Protein AF-A0AAW5CN75-F1 (afdb_monomer)

Mean predicted aligned error: 4.76 Å

Sequence (150 aa):
MGGEMIGALKDKNITIVHEPNISANGLYNPKTNRMTIKDFKESEVTDQNLERTLFHELLHSLQTNNEDAKLNLEIEAHLAVYRYAVRKGISLAGDLYKNMSMLSDALDVKYNVTDADLYQYAYQMVIDDFKKVDFYKDFKESPSARNMNT

Structure (mmCIF, N/CA/C/O backbone):
data_AF-A0AAW5CN75-F1
#
_entry.id   AF-A0AAW5CN75-F1
#
loop_
_atom_site.group_PDB
_atom_site.id
_atom_site.type_symbol
_atom_site.label_atom_id
_atom_site.label_alt_id
_atom_site.label_comp_id
_atom_site.label_asym_id
_atom_site.label_entity_id
_atom_site.label_seq_id
_atom_site.pdbx_PDB_ins_code
_atom_site.Cartn_x
_atom_site.Cartn_y
_atom_site.Cartn_z
_atom_site.occupancy
_atom_site.B_iso_or_equiv
_atom_site.auth_seq_id
_atom_site.auth_comp_id
_atom_site.auth_asym_id
_atom_site.auth_atom_id
_atom_site.pdbx_PDB_model_num
ATOM 1 N N . MET A 1 1 ? -8.584 -8.726 -10.918 1.00 50.59 1 MET A N 1
ATOM 2 C CA . MET A 1 1 ? -8.579 -7.947 -9.659 1.00 50.59 1 MET A CA 1
ATOM 3 C C . MET A 1 1 ? -9.815 -8.158 -8.790 1.00 50.59 1 MET A C 1
ATOM 5 O O . MET A 1 1 ? -9.659 -8.800 -7.771 1.00 50.59 1 MET A O 1
ATOM 9 N N . GLY A 1 2 ? -11.026 -7.683 -9.132 1.00 46.66 2 GLY A N 1
ATOM 10 C CA . GLY A 1 2 ? -12.184 -7.775 -8.210 1.00 46.66 2 GLY A CA 1
ATOM 11 C C . GLY A 1 2 ? -12.518 -9.196 -7.720 1.00 46.66 2 GLY A C 1
ATOM 12 O O . GLY A 1 2 ? -12.635 -9.418 -6.522 1.00 46.66 2 GLY A O 1
ATOM 13 N N . GLY A 1 3 ? -12.590 -10.178 -8.628 1.00 52.72 3 GLY A N 1
ATOM 14 C CA . GLY A 1 3 ? -12.831 -11.583 -8.257 1.00 52.72 3 GLY A CA 1
ATOM 15 C C . GLY A 1 3 ? -11.645 -12.272 -7.566 1.00 52.72 3 GLY A C 1
ATOM 16 O O . GLY A 1 3 ? -11.850 -13.093 -6.679 1.00 52.72 3 GLY A O 1
ATOM 17 N N . GLU A 1 4 ? -10.412 -11.906 -7.925 1.00 61.00 4 GLU A N 1
ATOM 18 C CA . GLU A 1 4 ? -9.188 -12.454 -7.315 1.00 61.00 4 GLU A CA 1
ATOM 19 C C . GLU A 1 4 ? -9.013 -11.972 -5.871 1.00 61.00 4 GLU A C 1
ATOM 21 O O . GLU A 1 4 ? -8.705 -12.774 -4.995 1.00 61.00 4 GLU A O 1
ATOM 26 N N . MET A 1 5 ? -9.290 -10.692 -5.598 1.00 63.62 5 MET A N 1
ATOM 27 C CA . MET A 1 5 ? -9.233 -10.144 -4.239 1.00 63.62 5 MET A CA 1
ATOM 28 C C . MET A 1 5 ? -10.302 -10.765 -3.339 1.00 63.62 5 MET A C 1
ATOM 30 O O . MET A 1 5 ? -9.989 -11.175 -2.228 1.00 63.62 5 MET A O 1
ATOM 34 N N . ILE A 1 6 ? -11.544 -10.912 -3.818 1.00 59.88 6 ILE A N 1
ATOM 35 C CA . ILE A 1 6 ? -12.610 -11.569 -3.039 1.00 59.88 6 ILE A CA 1
ATOM 36 C C . ILE A 1 6 ? -12.219 -13.012 -2.683 1.00 59.88 6 ILE A C 1
ATOM 38 O O . ILE A 1 6 ? -12.422 -13.436 -1.547 1.00 59.88 6 ILE A O 1
ATOM 42 N N . GLY A 1 7 ? -11.628 -13.755 -3.625 1.00 62.94 7 GLY A N 1
ATOM 43 C CA . GLY A 1 7 ? -11.123 -15.104 -3.365 1.00 62.94 7 GLY A CA 1
ATOM 44 C C . GLY A 1 7 ? -10.022 -15.129 -2.302 1.00 62.94 7 GLY A C 1
ATOM 45 O O . GLY A 1 7 ? -10.101 -15.918 -1.365 1.00 62.94 7 GLY A O 1
ATOM 46 N N . ALA A 1 8 ? -9.040 -14.232 -2.406 1.00 69.56 8 ALA A N 1
ATOM 47 C CA . ALA A 1 8 ? -7.907 -14.168 -1.484 1.00 69.56 8 ALA A CA 1
ATOM 48 C C . ALA A 1 8 ? -8.279 -13.703 -0.059 1.00 69.56 8 ALA A C 1
ATOM 50 O O . ALA A 1 8 ? -7.564 -14.003 0.899 1.00 69.56 8 ALA A O 1
ATOM 51 N N . LEU A 1 9 ? -9.398 -12.988 0.098 1.00 75.62 9 LEU A N 1
ATOM 52 C CA . LEU A 1 9 ? -9.882 -12.481 1.388 1.00 75.62 9 LEU A CA 1
ATOM 53 C C . LEU A 1 9 ? -10.811 -13.450 2.133 1.00 75.62 9 LEU A C 1
ATOM 55 O O . LEU A 1 9 ? -10.953 -13.323 3.350 1.00 75.62 9 LEU A O 1
ATOM 59 N N . LYS A 1 10 ? -11.445 -14.399 1.431 1.00 71.81 10 LYS A N 1
ATOM 60 C CA . LYS A 1 10 ? -12.566 -15.217 1.934 1.00 71.81 10 LYS A CA 1
ATOM 61 C C . LYS A 1 10 ? -12.294 -15.919 3.272 1.00 71.81 10 LYS A C 1
ATOM 63 O O . LYS A 1 10 ? -13.209 -16.027 4.081 1.00 71.81 10 LYS A O 1
ATOM 68 N N . ASP A 1 11 ? -11.049 -16.318 3.524 1.00 79.19 11 ASP A N 1
ATOM 69 C CA . ASP A 1 11 ? -10.660 -17.071 4.723 1.00 79.19 11 ASP A CA 1
ATOM 70 C C . ASP A 1 11 ? -9.786 -16.259 5.703 1.00 79.19 11 ASP A C 1
ATOM 72 O O . ASP A 1 11 ? -9.345 -16.783 6.727 1.00 79.19 11 ASP A O 1
ATOM 76 N N . LYS A 1 12 ? -9.525 -14.968 5.431 1.00 79.56 12 LYS A N 1
ATOM 77 C CA . LYS A 1 12 ? -8.644 -14.138 6.279 1.00 79.56 12 LYS A CA 1
ATOM 78 C C . LYS A 1 12 ? -9.302 -13.640 7.571 1.00 79.56 12 LYS A C 1
ATOM 80 O O . LYS A 1 12 ? -8.578 -13.211 8.465 1.00 79.56 12 LYS A O 1
ATOM 85 N N . ASN A 1 13 ? -10.632 -13.718 7.700 1.00 87.00 13 ASN A N 1
ATOM 86 C CA . ASN A 1 13 ? -11.391 -13.278 8.885 1.00 87.00 13 ASN A CA 1
ATOM 87 C C . ASN A 1 13 ? -10.924 -11.909 9.421 1.00 87.00 13 ASN A C 1
ATOM 89 O O . ASN A 1 13 ? -10.523 -11.778 10.579 1.00 87.00 13 ASN A O 1
ATOM 93 N N . ILE A 1 14 ? -10.940 -10.888 8.559 1.00 90.62 14 ILE A N 1
ATOM 94 C CA . ILE A 1 14 ? -10.460 -9.550 8.916 1.00 90.62 14 ILE A CA 1
ATOM 95 C C . ILE A 1 14 ? -11.469 -8.866 9.839 1.00 90.62 14 ILE A C 1
ATOM 97 O O . ILE A 1 14 ? -12.633 -8.686 9.483 1.00 90.62 14 ILE A O 1
ATOM 101 N N . THR A 1 15 ? -11.011 -8.446 11.016 1.00 92.44 15 THR A N 1
ATOM 102 C CA . THR A 1 15 ? -11.819 -7.669 11.963 1.00 92.44 15 THR A CA 1
ATOM 103 C C . THR A 1 15 ? -11.579 -6.182 11.740 1.00 92.44 15 THR A C 1
ATOM 105 O O . THR A 1 15 ? -10.449 -5.722 11.895 1.00 92.44 15 THR A O 1
ATOM 108 N N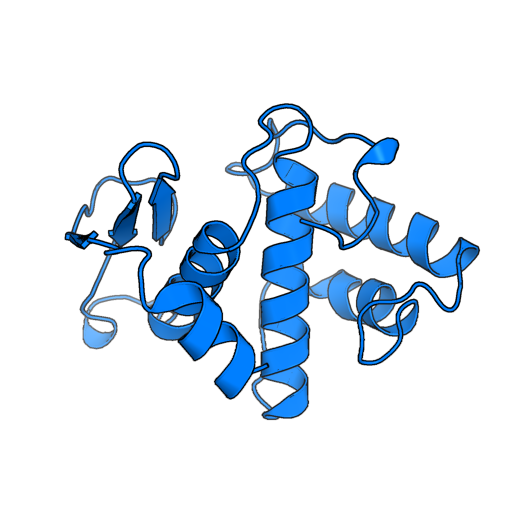 . ILE A 1 16 ? -12.625 -5.420 11.415 1.00 93.06 16 ILE A N 1
ATOM 109 C CA . ILE A 1 16 ? -12.539 -3.962 11.244 1.00 93.06 16 ILE A CA 1
ATOM 110 C C . ILE A 1 16 ? -12.946 -3.273 12.552 1.00 93.06 16 ILE A C 1
ATOM 112 O O . ILE A 1 16 ? -13.996 -3.586 13.112 1.00 93.06 16 ILE A O 1
ATOM 116 N N . VAL A 1 17 ? -12.123 -2.349 13.053 1.00 93.88 17 VAL A N 1
ATOM 117 C CA . VAL A 1 17 ? -12.353 -1.656 14.331 1.00 93.88 17 VAL A CA 1
ATOM 118 C C . VAL A 1 17 ? -12.139 -0.151 14.197 1.00 93.88 17 VAL A C 1
ATOM 120 O O . VAL A 1 17 ? -11.188 0.283 13.555 1.00 93.88 17 VAL A O 1
ATOM 123 N N . HIS A 1 18 ? -12.999 0.635 14.846 1.00 93.44 18 HIS A N 1
ATOM 124 C CA . HIS A 1 18 ? -12.850 2.087 14.973 1.00 93.44 18 HIS A CA 1
ATOM 125 C C . HIS A 1 18 ? -11.767 2.435 16.005 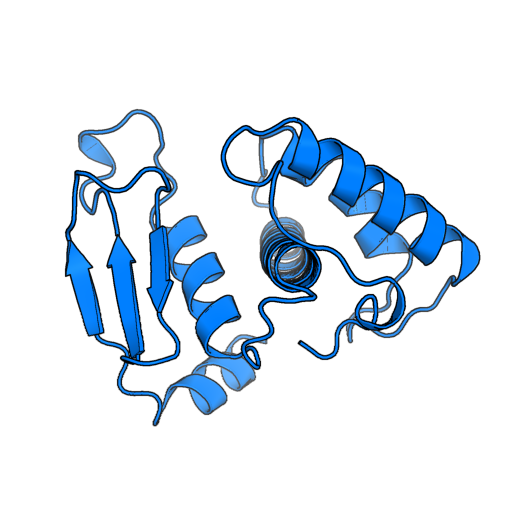1.00 93.44 18 HIS A C 1
ATOM 127 O O . HIS A 1 18 ? -11.846 1.950 17.134 1.00 93.44 18 HIS A O 1
ATOM 133 N N . GLU A 1 19 ? -10.806 3.291 15.664 1.00 92.12 19 GLU A N 1
ATOM 134 C CA . GLU A 1 19 ? -9.858 3.878 16.624 1.00 92.12 19 GLU A CA 1
ATOM 135 C C . GLU A 1 19 ? -9.513 5.314 16.204 1.00 92.12 19 GLU A C 1
ATOM 137 O O . GLU A 1 19 ? -8.676 5.504 15.326 1.00 92.12 19 GLU A O 1
ATOM 142 N N . PRO A 1 20 ? -10.103 6.344 16.822 1.00 89.56 20 PRO A N 1
ATOM 143 C CA . PRO A 1 20 ? -9.929 7.725 16.370 1.00 89.56 20 PRO A CA 1
ATOM 144 C C . PRO A 1 20 ? -8.524 8.295 16.638 1.00 89.56 20 PRO A C 1
ATOM 146 O O . PRO A 1 20 ? -8.152 9.318 16.063 1.00 89.56 20 PRO A O 1
ATOM 149 N N . ASN A 1 21 ? -7.724 7.658 17.503 1.00 90.50 21 ASN A N 1
ATOM 150 C CA . ASN A 1 21 ? -6.430 8.194 17.939 1.00 90.50 21 ASN A CA 1
ATOM 151 C C . ASN A 1 21 ? -5.235 7.734 17.091 1.00 90.50 21 ASN A C 1
ATOM 153 O O . ASN A 1 21 ? -4.097 8.086 17.408 1.00 90.50 21 ASN A O 1
ATOM 157 N N . ILE A 1 22 ? -5.451 6.943 16.035 1.00 89.44 22 ILE A N 1
ATOM 158 C CA . ILE A 1 22 ? -4.352 6.567 15.141 1.00 89.44 22 ILE A CA 1
ATOM 159 C C . ILE A 1 22 ? -3.884 7.756 14.286 1.00 89.44 22 ILE A C 1
ATOM 161 O O . ILE A 1 22 ? -4.636 8.682 13.956 1.00 89.44 22 ILE A O 1
ATOM 165 N N . SER A 1 23 ? -2.598 7.732 13.938 1.00 86.06 23 SER A N 1
ATOM 166 C CA . SER A 1 23 ? -1.968 8.765 13.114 1.00 86.06 23 SER A CA 1
ATOM 167 C C . SER A 1 23 ? -2.404 8.693 11.648 1.00 86.06 23 SER A C 1
ATOM 169 O O . SER A 1 23 ? -2.635 9.735 11.041 1.00 86.06 23 SER A O 1
ATOM 171 N N . ALA A 1 24 ? -2.544 7.485 11.100 1.00 87.88 24 ALA A N 1
ATOM 172 C CA . ALA A 1 24 ? -3.030 7.235 9.744 1.00 87.88 24 ALA A CA 1
ATOM 173 C C . ALA A 1 24 ? -4.566 7.145 9.691 1.00 87.88 24 ALA A C 1
ATOM 175 O O . ALA A 1 24 ? -5.216 6.996 10.718 1.00 87.88 24 ALA A O 1
ATOM 176 N N . ASN A 1 25 ? -5.163 7.196 8.498 1.00 89.88 25 ASN A N 1
ATOM 177 C CA . ASN A 1 25 ? -6.613 6.987 8.343 1.00 89.88 25 ASN A CA 1
ATOM 178 C C . ASN A 1 25 ? -7.016 5.515 8.536 1.00 89.88 25 ASN A C 1
ATOM 180 O O . ASN A 1 25 ? -8.148 5.220 8.926 1.00 89.88 25 ASN A O 1
ATOM 184 N N . GLY A 1 26 ? -6.086 4.598 8.271 1.00 92.69 26 GLY A N 1
ATOM 185 C CA . GLY A 1 26 ? -6.248 3.163 8.433 1.00 92.69 26 GLY A CA 1
ATOM 186 C C . GLY A 1 26 ? -4.933 2.499 8.826 1.00 92.69 26 GLY A C 1
ATOM 187 O O . GLY A 1 26 ? -3.866 3.099 8.697 1.00 92.69 26 GLY A O 1
ATOM 188 N N . LEU A 1 27 ? -5.026 1.291 9.382 1.00 93.88 27 LEU A N 1
ATOM 189 C CA . LEU A 1 27 ? -3.869 0.443 9.656 1.00 93.88 27 LEU A CA 1
ATOM 190 C C . LEU A 1 27 ? -4.272 -1.032 9.741 1.00 93.88 27 LEU A C 1
ATOM 192 O O . LEU A 1 27 ? -5.003 -1.436 10.655 1.00 93.88 27 LEU A O 1
ATOM 196 N N . TYR A 1 28 ? -3.751 -1.854 8.838 1.00 94.81 28 TYR A N 1
ATOM 197 C CA . TYR A 1 28 ? -3.859 -3.304 8.900 1.00 94.81 28 TYR A CA 1
ATOM 198 C C . TYR A 1 28 ? -2.751 -3.931 9.756 1.00 94.81 28 TYR A C 1
ATOM 200 O O . TYR A 1 28 ? -1.567 -3.628 9.620 1.00 94.81 28 TYR A O 1
ATOM 208 N N . ASN A 1 29 ? -3.132 -4.859 10.637 1.00 91.88 29 ASN A N 1
ATOM 209 C CA . ASN A 1 29 ? -2.212 -5.654 11.440 1.00 91.88 29 ASN A CA 1
ATOM 210 C C . ASN A 1 29 ? -2.227 -7.126 10.981 1.00 91.88 29 ASN A C 1
ATOM 212 O O . ASN A 1 29 ? -3.167 -7.855 11.320 1.00 91.88 29 ASN A O 1
ATOM 216 N N . PRO A 1 30 ? -1.172 -7.605 10.294 1.00 88.50 30 PRO A N 1
ATOM 217 C CA . PRO A 1 30 ? -1.108 -8.976 9.784 1.00 88.50 30 PRO A CA 1
ATOM 218 C C . PRO A 1 30 ? -0.986 -10.041 10.881 1.00 88.50 30 PRO A C 1
ATOM 220 O O . PRO A 1 30 ? -1.243 -11.211 10.620 1.00 88.50 30 PRO A O 1
ATOM 223 N N . LYS A 1 31 ? -0.605 -9.674 12.115 1.00 88.94 31 LYS A N 1
ATOM 224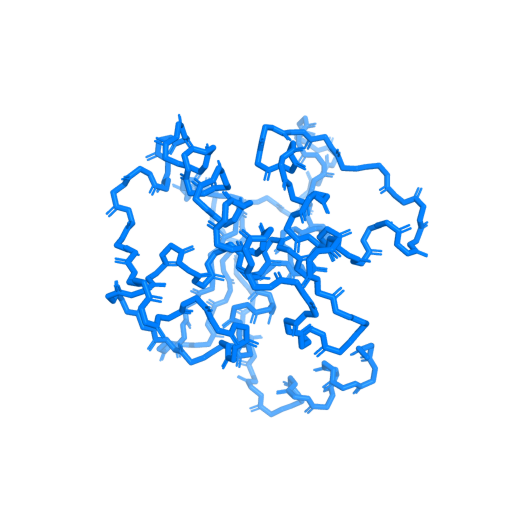 C CA . LYS A 1 31 ? -0.488 -10.628 13.235 1.00 88.94 31 LYS A CA 1
ATOM 225 C C . LYS A 1 31 ? -1.836 -10.963 13.864 1.00 88.94 31 LYS A C 1
ATOM 227 O O . LYS A 1 31 ? -1.980 -12.022 14.465 1.00 88.94 31 LYS A O 1
ATOM 232 N N . THR A 1 32 ? -2.795 -10.046 13.780 1.00 91.12 32 THR A N 1
ATOM 233 C CA . THR A 1 32 ? -4.109 -10.174 14.427 1.00 91.12 32 THR A CA 1
ATOM 234 C C . THR A 1 32 ? -5.265 -10.170 13.431 1.00 91.12 32 THR A C 1
ATOM 236 O O . THR A 1 32 ? -6.413 -10.262 13.856 1.00 91.12 32 THR A O 1
ATOM 239 N N . ASN A 1 33 ? -4.978 -10.041 12.129 1.00 90.69 33 ASN A N 1
ATOM 240 C CA . ASN A 1 33 ? -5.955 -9.810 11.060 1.00 90.69 33 ASN A CA 1
ATOM 241 C C . ASN A 1 33 ? -6.944 -8.690 11.414 1.00 90.69 33 ASN A C 1
ATOM 243 O O . ASN A 1 33 ? -8.140 -8.766 11.129 1.00 90.69 33 ASN A O 1
ATOM 247 N N . ARG A 1 34 ? -6.446 -7.642 12.076 1.00 93.69 34 ARG A N 1
ATOM 248 C CA . ARG A 1 34 ? -7.251 -6.495 12.492 1.00 93.69 34 ARG A CA 1
ATOM 249 C C . ARG A 1 34 ? -6.937 -5.303 11.608 1.00 93.69 34 ARG A C 1
ATOM 251 O O . ARG A 1 34 ? -5.793 -4.870 11.544 1.00 93.69 34 ARG A O 1
ATOM 258 N N . MET A 1 35 ? -7.968 -4.753 10.988 1.00 94.81 35 MET A N 1
ATOM 259 C CA . MET A 1 35 ? -7.930 -3.474 10.299 1.00 94.81 35 MET A CA 1
ATOM 260 C C . MET A 1 35 ? -8.494 -2.407 11.224 1.00 94.81 35 MET A C 1
ATOM 262 O O . MET A 1 35 ? -9.611 -2.523 11.725 1.00 94.81 35 MET A O 1
ATOM 266 N N . THR A 1 36 ? -7.714 -1.373 11.473 1.00 95.00 36 THR A N 1
ATOM 267 C CA . THR A 1 36 ? -8.133 -0.244 12.294 1.00 95.00 36 THR A CA 1
ATOM 268 C C . THR A 1 36 ? -8.453 0.922 11.377 1.00 95.00 36 THR A C 1
ATOM 270 O O . THR A 1 36 ? -7.681 1.181 10.464 1.00 95.00 36 THR A O 1
ATOM 273 N N . ILE A 1 37 ? -9.583 1.590 11.594 1.00 94.44 37 ILE A N 1
ATOM 274 C CA . ILE A 1 37 ? -10.046 2.726 10.796 1.00 94.44 37 ILE A CA 1
ATOM 275 C C . ILE A 1 37 ? -10.286 3.900 11.730 1.00 94.44 37 ILE A C 1
ATOM 277 O O . ILE A 1 37 ? -10.924 3.746 12.775 1.00 94.44 37 ILE A O 1
ATOM 281 N N . LYS A 1 38 ? -9.759 5.059 11.346 1.00 92.25 38 LYS A N 1
ATOM 282 C CA . LYS A 1 38 ? -9.814 6.263 12.165 1.00 92.25 38 LYS A CA 1
ATOM 283 C C . LYS A 1 38 ? -11.220 6.828 12.270 1.00 92.25 38 LYS A C 1
ATOM 285 O O . LYS A 1 38 ? -11.680 7.069 13.374 1.00 92.25 38 LYS A O 1
ATOM 290 N N . ASP A 1 39 ? -11.893 6.963 11.131 1.00 88.94 39 ASP A N 1
ATOM 291 C CA . ASP A 1 39 ? -13.208 7.584 11.028 1.00 88.94 39 ASP A CA 1
ATOM 292 C C . ASP A 1 39 ? -14.086 6.797 10.049 1.00 88.94 39 ASP A C 1
ATOM 294 O O . ASP A 1 39 ? -13.741 6.619 8.883 1.00 88.94 39 ASP A O 1
ATOM 298 N N . PHE A 1 40 ? -15.248 6.331 10.512 1.00 86.62 40 PHE A N 1
ATOM 299 C CA . PHE A 1 40 ? -16.245 5.681 9.645 1.00 86.62 40 PHE A CA 1
ATOM 300 C C . PHE A 1 40 ? -17.266 6.653 9.052 1.00 86.62 40 PHE A C 1
ATOM 302 O O . PHE A 1 40 ? -18.005 6.299 8.135 1.00 86.62 40 PHE A O 1
ATOM 309 N N . LYS A 1 41 ? -17.358 7.863 9.603 1.00 83.88 41 LYS A N 1
ATOM 310 C CA . LYS A 1 41 ? -18.361 8.851 9.216 1.00 83.88 41 LYS A CA 1
ATOM 311 C C . LYS A 1 41 ? -17.730 9.950 8.378 1.00 83.88 41 LYS A C 1
ATOM 313 O O . LYS A 1 41 ? -17.415 11.026 8.873 1.00 83.88 41 LYS A O 1
ATOM 318 N N . GLU A 1 42 ? -17.619 9.697 7.082 1.00 78.12 42 GLU A N 1
ATOM 319 C CA . GLU A 1 42 ? -17.064 10.665 6.127 1.00 78.12 42 GLU A CA 1
ATOM 320 C C . GLU A 1 42 ? -17.823 12.000 6.092 1.00 78.12 42 GLU A C 1
ATOM 322 O O . GLU A 1 42 ? -17.256 13.035 5.761 1.00 78.12 42 GLU A O 1
ATOM 327 N N . SER A 1 43 ? -19.101 12.012 6.483 1.00 77.62 43 SER A N 1
ATOM 328 C CA . SER A 1 43 ? -19.889 13.244 6.598 1.00 77.62 43 SER A CA 1
ATOM 329 C C . SER A 1 43 ? -19.395 14.200 7.687 1.00 77.62 43 SER A C 1
ATOM 331 O O . SER A 1 43 ? -19.787 15.363 7.691 1.00 77.62 43 SER A O 1
ATOM 333 N N . GLU A 1 44 ? -18.595 13.713 8.637 1.00 77.62 44 GLU A N 1
ATOM 334 C CA . GLU A 1 44 ? -18.102 14.470 9.793 1.00 77.62 44 GLU A CA 1
ATOM 335 C C . GLU A 1 44 ? -16.615 14.855 9.645 1.00 77.62 44 GLU A C 1
ATOM 337 O O . GLU A 1 44 ? -16.063 15.506 10.531 1.00 77.62 44 GLU A O 1
ATOM 342 N N . VAL A 1 45 ? -15.970 14.508 8.521 1.00 73.25 45 VAL A N 1
ATOM 343 C CA . VAL A 1 45 ? -14.554 14.804 8.249 1.00 73.25 45 VAL A CA 1
ATOM 344 C C . VAL A 1 45 ? -14.357 15.460 6.884 1.00 73.25 45 VAL A C 1
ATOM 346 O O . VAL A 1 45 ? -15.089 15.213 5.930 1.00 73.25 45 VAL A O 1
ATOM 349 N N . THR A 1 46 ? -13.329 16.302 6.776 1.00 71.31 46 THR A N 1
ATOM 350 C CA . THR A 1 46 ? -12.942 16.929 5.500 1.00 71.31 46 THR A CA 1
ATOM 351 C C . THR A 1 46 ? -12.326 15.913 4.533 1.00 71.31 46 THR A C 1
ATOM 353 O O . THR A 1 46 ? -12.413 16.081 3.320 1.00 71.31 46 THR A O 1
ATOM 356 N N . ASP A 1 47 ? -11.702 14.859 5.069 1.00 71.69 47 ASP A N 1
ATOM 357 C CA . ASP A 1 47 ? -11.007 13.829 4.299 1.00 71.69 47 ASP A CA 1
ATOM 358 C C . ASP A 1 47 ? -11.917 12.614 4.048 1.00 71.69 47 ASP A C 1
ATOM 360 O O . ASP A 1 47 ? -11.903 11.631 4.787 1.00 71.69 47 ASP A O 1
ATOM 364 N N . GLN A 1 48 ? -12.750 12.701 3.010 1.00 81.19 48 GLN A N 1
ATOM 365 C CA . GLN A 1 48 ? -13.709 11.657 2.617 1.00 81.19 48 GLN A CA 1
ATOM 366 C C . GLN A 1 48 ? -13.012 10.557 1.808 1.00 81.19 48 GLN A C 1
ATOM 368 O O . GLN A 1 48 ? -13.134 10.478 0.585 1.00 81.19 48 GLN A O 1
ATOM 373 N N . ASN A 1 49 ? -12.182 9.771 2.497 1.00 85.75 49 ASN A N 1
ATOM 374 C CA . ASN A 1 49 ? -11.336 8.741 1.902 1.00 85.75 49 ASN A CA 1
ATOM 375 C C . ASN A 1 49 ? -11.487 7.349 2.547 1.00 85.75 49 ASN A C 1
ATOM 377 O O . ASN A 1 49 ? -10.580 6.523 2.423 1.00 85.75 49 ASN A O 1
ATOM 381 N N . LEU A 1 50 ? -12.599 7.054 3.220 1.00 89.44 50 LEU A N 1
ATOM 382 C CA . LEU A 1 50 ? -12.879 5.771 3.871 1.00 89.44 50 LEU A CA 1
ATOM 383 C C . LEU A 1 50 ? -12.784 4.608 2.886 1.00 89.44 50 LEU A C 1
ATOM 385 O O . LEU A 1 50 ? -12.055 3.658 3.151 1.00 89.44 50 LEU A O 1
ATOM 389 N N . GLU A 1 51 ? -13.469 4.676 1.741 1.00 89.69 51 GLU A N 1
ATOM 390 C CA . GLU A 1 51 ? -13.440 3.586 0.754 1.00 89.69 51 GLU A CA 1
ATOM 391 C C . GLU A 1 51 ? -12.021 3.326 0.239 1.00 89.69 51 GLU A C 1
ATOM 393 O O . GLU A 1 51 ? -11.578 2.179 0.158 1.00 89.69 51 GLU A O 1
ATOM 398 N N . ARG A 1 52 ? -11.277 4.399 -0.059 1.00 90.94 52 ARG A N 1
ATOM 399 C CA . ARG A 1 52 ? -9.879 4.316 -0.497 1.00 90.94 52 ARG A CA 1
ATOM 400 C C . ARG A 1 52 ? -8.992 3.717 0.591 1.00 90.94 52 ARG A C 1
ATOM 402 O O . ARG A 1 52 ? -8.138 2.895 0.283 1.00 90.94 52 ARG A O 1
ATOM 409 N N . THR A 1 53 ? -9.203 4.121 1.841 1.00 92.44 53 THR A N 1
ATOM 410 C CA . THR A 1 53 ? -8.461 3.630 3.007 1.00 92.44 53 THR A CA 1
ATOM 411 C C . THR A 1 53 ? -8.741 2.149 3.229 1.00 92.44 53 THR A C 1
ATOM 413 O O . THR A 1 53 ? -7.810 1.359 3.285 1.00 92.44 53 THR A O 1
ATOM 416 N N . LEU A 1 54 ? -10.011 1.739 3.254 1.00 93.25 54 LEU A N 1
ATOM 417 C CA . LEU A 1 54 ? -10.396 0.330 3.347 1.00 93.25 54 LEU A CA 1
ATOM 418 C C . LEU A 1 54 ? -9.756 -0.486 2.226 1.00 93.25 54 LEU A C 1
ATOM 420 O O . LEU A 1 54 ? -9.224 -1.563 2.476 1.00 93.25 54 LEU A O 1
ATOM 424 N N . PHE A 1 55 ? -9.777 0.029 0.995 1.00 93.00 55 PHE A N 1
ATOM 425 C CA . PHE A 1 55 ? -9.172 -0.665 -0.131 1.00 93.00 55 PHE A CA 1
ATOM 426 C C . PHE A 1 55 ? -7.651 -0.813 0.022 1.00 93.00 55 PHE A C 1
ATOM 428 O O . PHE A 1 55 ? -7.134 -1.910 -0.173 1.00 93.00 55 PHE A O 1
ATOM 435 N N . HIS A 1 56 ? -6.956 0.251 0.427 1.00 94.56 56 HIS A N 1
ATOM 436 C CA . HIS A 1 56 ? -5.519 0.242 0.721 1.00 94.56 56 HIS A CA 1
ATOM 437 C C . HIS A 1 56 ? -5.158 -0.793 1.793 1.00 94.56 56 HIS A C 1
ATOM 439 O O . HIS A 1 56 ? -4.337 -1.677 1.564 1.00 94.56 56 HIS A O 1
ATOM 445 N N . GLU A 1 57 ? -5.852 -0.766 2.930 1.00 94.94 57 GLU A N 1
ATOM 446 C CA . GLU A 1 57 ? -5.596 -1.701 4.029 1.00 94.94 57 GLU A CA 1
ATOM 447 C C . GLU A 1 57 ? -5.954 -3.155 3.670 1.00 94.94 57 GLU A C 1
ATOM 449 O O . GLU A 1 57 ? -5.328 -4.103 4.151 1.00 94.94 57 GLU A 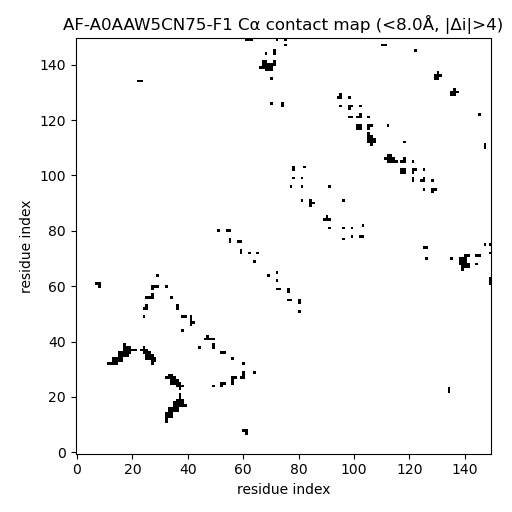O 1
ATOM 454 N N . LEU A 1 58 ?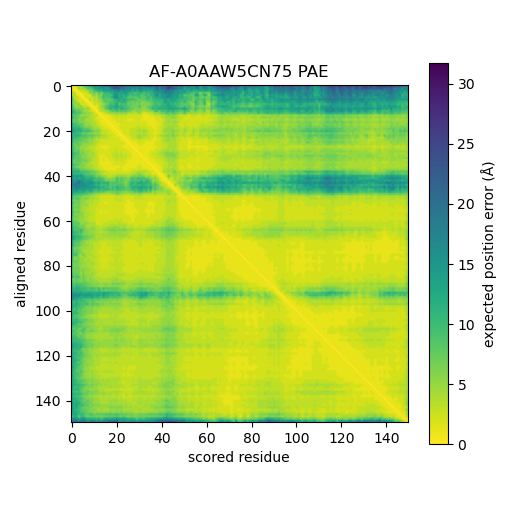 -6.949 -3.368 2.802 1.00 93.25 58 LEU A N 1
ATOM 455 C CA . LEU A 1 58 ? -7.260 -4.702 2.286 1.00 93.25 58 LEU A CA 1
ATOM 456 C C . LEU A 1 58 ? -6.132 -5.236 1.401 1.00 93.25 58 LEU A C 1
ATOM 458 O O . LEU A 1 58 ? -5.868 -6.436 1.443 1.00 93.25 58 LEU A O 1
ATOM 462 N N . LEU A 1 59 ? -5.444 -4.385 0.638 1.00 92.94 59 LEU A N 1
ATOM 463 C CA . LEU A 1 59 ? -4.277 -4.802 -0.144 1.00 92.94 59 LEU A CA 1
ATOM 464 C C . LEU A 1 59 ? -3.141 -5.252 0.778 1.00 92.94 59 LEU A C 1
ATOM 466 O O . LEU A 1 59 ? -2.609 -6.339 0.573 1.00 92.94 59 LEU A O 1
ATOM 470 N N . HIS A 1 60 ? -2.869 -4.519 1.862 1.00 93.62 60 HIS A N 1
ATOM 471 C CA . HIS A 1 60 ? -1.927 -4.964 2.897 1.00 93.62 60 HIS A CA 1
ATOM 472 C C . HIS A 1 60 ? -2.303 -6.310 3.511 1.00 93.62 60 HIS A C 1
ATOM 474 O O . HIS A 1 60 ? -1.429 -7.099 3.868 1.00 93.62 60 HIS A O 1
ATOM 480 N N . SER A 1 61 ? -3.598 -6.621 3.594 1.00 91.44 61 SER A N 1
ATOM 481 C CA . SER A 1 61 ? -4.022 -7.936 4.063 1.00 91.44 61 SER A CA 1
ATOM 482 C C . SER A 1 61 ? -3.603 -9.069 3.140 1.00 91.44 61 SER A C 1
ATOM 484 O O . SER A 1 61 ? -3.431 -10.181 3.627 1.00 91.44 61 SER A O 1
ATOM 486 N N . LEU A 1 62 ? -3.422 -8.817 1.843 1.00 88.50 62 LEU A N 1
ATOM 487 C CA . LEU A 1 62 ? -2.960 -9.810 0.874 1.00 88.50 62 LEU A CA 1
ATOM 488 C C . LEU A 1 62 ? -1.442 -9.980 0.900 1.00 88.50 62 LEU A C 1
ATOM 490 O O . LEU A 1 62 ? -0.967 -11.049 0.519 1.00 88.50 62 LEU A O 1
ATOM 494 N N . GLN A 1 63 ? -0.724 -8.977 1.403 1.00 90.44 63 GLN A N 1
ATOM 495 C CA . GLN A 1 63 ? 0.724 -8.953 1.357 1.00 90.44 63 GLN A CA 1
ATOM 496 C C . GLN A 1 63 ? 1.390 -9.858 2.395 1.00 90.44 63 GLN A C 1
ATOM 498 O O . GLN A 1 63 ? 0.869 -10.099 3.492 1.00 90.44 63 GLN A O 1
ATOM 503 N N . THR A 1 64 ? 2.601 -10.318 2.082 1.00 89.19 64 THR A N 1
ATOM 504 C CA . THR A 1 64 ? 3.471 -10.949 3.087 1.00 89.19 64 THR A CA 1
ATOM 505 C C . THR A 1 64 ? 4.199 -9.881 3.902 1.00 89.19 64 THR A C 1
ATOM 507 O O . THR A 1 64 ? 4.977 -9.100 3.360 1.00 89.19 64 THR A O 1
ATOM 510 N N . ASN A 1 65 ? 3.984 -9.860 5.224 1.00 89.00 65 ASN A N 1
ATOM 511 C CA . ASN A 1 65 ? 4.601 -8.853 6.090 1.00 89.00 65 ASN A CA 1
ATOM 512 C C . ASN A 1 65 ? 6.137 -8.891 6.021 1.00 89.00 65 ASN A C 1
ATOM 514 O O . ASN A 1 65 ? 6.746 -9.939 6.245 1.00 89.00 65 ASN A O 1
ATOM 518 N N . ASN A 1 66 ? 6.752 -7.729 5.804 1.00 91.25 66 ASN A N 1
ATOM 519 C CA . ASN A 1 66 ? 8.199 -7.558 5.761 1.00 91.25 66 ASN A CA 1
ATOM 520 C C . ASN A 1 66 ? 8.589 -6.172 6.295 1.00 91.25 66 ASN A C 1
ATOM 522 O O . ASN A 1 66 ? 8.519 -5.174 5.582 1.00 91.25 66 ASN A O 1
ATOM 526 N N . GLU A 1 67 ? 9.034 -6.115 7.550 1.00 91.44 67 GLU A N 1
ATOM 527 C CA . GLU A 1 67 ? 9.425 -4.856 8.202 1.00 91.44 67 GLU A CA 1
ATOM 528 C C . GLU A 1 67 ? 10.658 -4.202 7.555 1.00 91.44 67 GLU A C 1
ATOM 530 O O . GLU A 1 67 ? 10.802 -2.982 7.605 1.00 91.44 67 GLU A O 1
ATOM 535 N N . ASP A 1 68 ? 11.540 -4.986 6.925 1.00 94.75 68 ASP A N 1
ATOM 536 C CA . ASP A 1 68 ? 12.742 -4.473 6.255 1.00 94.75 68 ASP A CA 1
ATOM 537 C C . ASP A 1 68 ? 12.458 -3.919 4.851 1.00 94.75 68 ASP A C 1
ATOM 539 O O . ASP A 1 68 ? 13.302 -3.235 4.276 1.00 94.75 68 ASP A O 1
ATOM 543 N N . ALA A 1 69 ? 11.255 -4.157 4.325 1.00 95.50 69 ALA A N 1
ATOM 544 C CA . ALA A 1 69 ? 10.771 -3.621 3.056 1.00 95.50 69 ALA A CA 1
ATOM 545 C C . ALA A 1 69 ? 9.426 -2.897 3.218 1.00 95.50 69 ALA A C 1
ATOM 547 O O . ALA A 1 69 ? 8.629 -2.832 2.284 1.00 95.50 69 ALA A O 1
ATOM 548 N N . LYS A 1 70 ? 9.146 -2.366 4.413 1.00 95.56 70 LYS A N 1
AT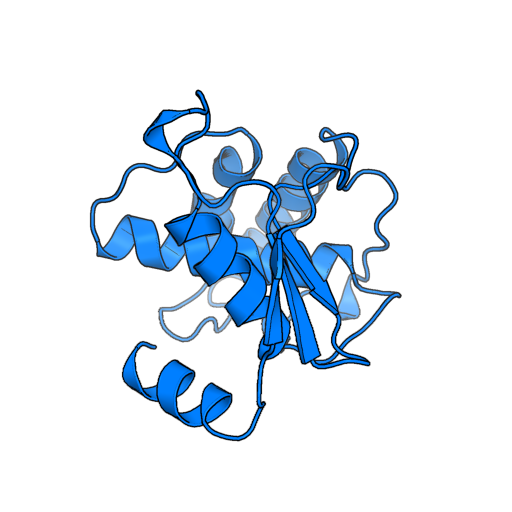OM 549 C CA . LYS A 1 70 ? 7.841 -1.787 4.741 1.00 95.56 70 LYS A CA 1
ATOM 550 C C . LYS A 1 70 ? 7.434 -0.664 3.786 1.00 95.56 70 LYS A C 1
ATOM 552 O O . LYS A 1 70 ? 6.289 -0.613 3.361 1.00 95.56 70 LYS A O 1
ATOM 557 N N . LEU A 1 71 ? 8.368 0.205 3.399 1.00 96.88 71 LEU A N 1
ATOM 558 C CA . LEU A 1 71 ? 8.094 1.262 2.427 1.00 96.88 71 LEU A CA 1
ATOM 559 C C . LEU A 1 71 ? 7.751 0.687 1.045 1.00 96.88 71 LEU A C 1
ATOM 561 O O . LEU A 1 71 ? 6.898 1.236 0.357 1.00 96.88 71 LEU A O 1
ATOM 565 N N . ASN A 1 72 ? 8.376 -0.426 0.644 1.00 97.06 72 ASN A N 1
ATOM 566 C CA . ASN A 1 72 ? 8.033 -1.099 -0.607 1.00 97.06 72 ASN A CA 1
ATOM 567 C C . ASN A 1 72 ? 6.579 -1.591 -0.576 1.00 97.06 72 ASN A C 1
ATOM 569 O O . ASN A 1 72 ? 5.837 -1.308 -1.510 1.00 97.06 72 ASN A O 1
ATOM 573 N N . LEU A 1 73 ? 6.152 -2.220 0.526 1.00 95.75 73 LEU A N 1
ATOM 574 C CA . LEU A 1 73 ? 4.770 -2.683 0.712 1.00 95.75 73 LEU A CA 1
ATOM 575 C C . LEU A 1 73 ? 3.744 -1.549 0.553 1.00 95.75 73 LEU A C 1
ATOM 577 O O . LEU A 1 73 ? 2.740 -1.720 -0.139 1.00 95.75 73 LEU A O 1
ATOM 581 N N . GLU A 1 74 ? 4.007 -0.388 1.161 1.00 96.06 74 GLU A N 1
ATOM 582 C CA . GLU A 1 74 ? 3.152 0.805 1.053 1.00 96.06 74 GLU A CA 1
ATOM 583 C C . GLU A 1 74 ? 3.077 1.331 -0.384 1.00 96.06 74 GLU A C 1
ATOM 585 O O . GLU A 1 74 ? 1.990 1.623 -0.886 1.00 96.06 74 GLU A O 1
ATOM 590 N N . ILE A 1 75 ? 4.220 1.421 -1.073 1.00 96.62 75 ILE A N 1
ATOM 591 C CA . ILE A 1 75 ? 4.281 1.884 -2.465 1.00 96.62 75 ILE A CA 1
ATOM 592 C C . ILE A 1 75 ? 3.464 0.963 -3.374 1.00 96.62 75 ILE A C 1
ATOM 594 O O . ILE A 1 75 ? 2.676 1.449 -4.187 1.00 96.62 75 ILE A O 1
ATOM 598 N N . GLU A 1 76 ? 3.609 -0.353 -3.225 1.00 95.62 76 GLU A N 1
ATOM 599 C CA . GLU A 1 76 ? 2.889 -1.331 -4.042 1.00 95.62 76 GLU A CA 1
ATOM 600 C C . GLU A 1 76 ? 1.372 -1.289 -3.787 1.00 95.62 76 GLU A C 1
ATOM 602 O O . GLU A 1 76 ? 0.585 -1.294 -4.742 1.00 95.62 76 GLU A O 1
ATOM 607 N N . ALA A 1 77 ? 0.946 -1.142 -2.527 1.00 95.19 77 ALA A N 1
ATOM 608 C CA . ALA A 1 77 ? -0.463 -0.963 -2.179 1.00 95.19 77 ALA A CA 1
ATOM 609 C C . ALA A 1 77 ? -1.034 0.332 -2.789 1.00 95.19 77 ALA A C 1
ATOM 611 O O . ALA A 1 77 ? -2.056 0.301 -3.485 1.00 95.19 77 ALA A O 1
ATOM 612 N N . HIS A 1 78 ? -0.333 1.460 -2.643 1.00 95.50 78 HIS A N 1
ATOM 613 C CA . HIS A 1 78 ? -0.748 2.727 -3.244 1.00 95.50 78 HIS A CA 1
ATOM 614 C C . HIS A 1 78 ? -0.762 2.680 -4.780 1.00 95.50 78 HIS A C 1
ATOM 616 O O . HIS A 1 78 ? -1.641 3.283 -5.402 1.00 95.50 78 HIS A O 1
ATOM 622 N N . LEU A 1 79 ? 0.161 1.958 -5.419 1.00 95.75 79 LEU A N 1
ATOM 623 C CA . LEU A 1 79 ? 0.173 1.778 -6.872 1.00 95.75 79 LEU A CA 1
ATOM 624 C C . LEU A 1 79 ? -1.054 0.991 -7.348 1.00 95.75 79 LEU A C 1
ATOM 626 O O . LEU A 1 79 ? -1.660 1.330 -8.371 1.00 95.75 79 LEU A O 1
ATOM 630 N N . ALA A 1 80 ? -1.465 -0.034 -6.601 1.00 94.12 80 ALA A N 1
ATOM 631 C CA . ALA A 1 80 ? -2.680 -0.782 -6.898 1.00 94.12 80 ALA A CA 1
ATOM 632 C C . ALA A 1 80 ? -3.948 0.074 -6.721 1.00 94.12 80 ALA A C 1
ATOM 634 O O . ALA A 1 80 ? -4.837 0.032 -7.584 1.00 94.12 80 ALA A O 1
ATOM 635 N N . VAL A 1 81 ? -4.003 0.913 -5.677 1.00 94.44 81 VAL A N 1
ATOM 636 C CA . VAL A 1 81 ? -5.049 1.940 -5.504 1.00 94.44 81 VAL A CA 1
ATOM 637 C C . VAL A 1 81 ? -5.072 2.893 -6.701 1.00 94.44 81 VAL A C 1
ATOM 639 O O . VAL A 1 81 ? -6.129 3.106 -7.301 1.00 94.44 81 VAL A O 1
ATOM 642 N N . TYR A 1 82 ? -3.908 3.401 -7.110 1.00 95.12 82 TYR A N 1
ATOM 643 C CA . TYR A 1 82 ? -3.760 4.300 -8.253 1.00 95.12 82 TYR A CA 1
ATOM 644 C C . TYR A 1 82 ? -4.291 3.683 -9.551 1.00 95.12 82 TYR A C 1
ATOM 646 O O . TYR A 1 82 ? -5.174 4.243 -10.205 1.00 95.12 82 TYR A O 1
ATOM 654 N N . ARG A 1 83 ? -3.833 2.476 -9.896 1.00 94.25 83 ARG A N 1
ATOM 655 C CA . ARG A 1 83 ? -4.273 1.756 -11.100 1.00 94.25 83 ARG A CA 1
ATOM 656 C C . ARG A 1 83 ? -5.760 1.421 -11.070 1.00 94.25 83 ARG A C 1
ATOM 658 O O . ARG A 1 83 ? -6.404 1.350 -12.120 1.00 94.25 83 ARG A O 1
ATOM 665 N N . TYR A 1 84 ? -6.338 1.162 -9.897 1.00 93.12 84 TYR A N 1
ATOM 666 C CA . TYR A 1 84 ? -7.785 1.003 -9.765 1.00 93.12 84 TYR A CA 1
ATOM 667 C C . TYR A 1 84 ? -8.525 2.309 -10.067 1.00 93.12 84 TYR A C 1
ATOM 669 O O . TYR A 1 84 ? -9.417 2.301 -10.916 1.00 93.12 84 TYR A O 1
ATOM 677 N N . ALA A 1 85 ? -8.118 3.417 -9.447 1.00 92.81 85 ALA A N 1
ATOM 678 C CA . ALA A 1 85 ? -8.751 4.716 -9.638 1.00 92.81 85 ALA A CA 1
ATOM 679 C C . ALA A 1 85 ? -8.702 5.177 -11.102 1.00 92.81 85 ALA A C 1
ATOM 681 O O . ALA A 1 85 ? -9.747 5.494 -11.670 1.00 92.81 85 ALA A O 1
ATOM 682 N N . VAL A 1 86 ? -7.535 5.089 -11.755 1.00 93.12 86 VAL A N 1
ATOM 683 C CA . VAL A 1 86 ? -7.368 5.440 -13.179 1.00 93.12 86 VAL A CA 1
ATOM 684 C C . VAL A 1 86 ? -8.319 4.637 -14.070 1.00 93.12 86 VAL A C 1
ATOM 686 O O . VAL A 1 86 ? -9.034 5.212 -14.887 1.00 93.12 86 VAL A O 1
ATOM 689 N N . ARG A 1 87 ? -8.417 3.313 -13.877 1.00 93.00 87 ARG A N 1
ATOM 690 C CA . ARG A 1 87 ? -9.341 2.459 -14.655 1.00 93.00 87 ARG A CA 1
ATOM 691 C C . ARG A 1 87 ? -10.815 2.780 -14.424 1.00 93.00 87 ARG A C 1
ATOM 693 O O . ARG A 1 87 ? -11.648 2.412 -15.249 1.00 93.00 87 ARG A O 1
ATOM 700 N N . LYS A 1 88 ? -11.150 3.401 -13.294 1.00 92.75 88 LYS A N 1
ATOM 701 C CA . LYS A 1 88 ? -12.511 3.826 -12.951 1.00 92.75 88 LYS A CA 1
ATOM 702 C C . LYS A 1 88 ? -12.781 5.296 -13.267 1.00 92.75 88 LYS A C 1
ATOM 704 O O . LYS A 1 88 ? -13.900 5.742 -13.043 1.00 92.75 88 LYS A O 1
ATOM 709 N N . GLY A 1 89 ? -11.800 6.030 -13.798 1.00 91.94 89 GLY A N 1
ATOM 710 C CA . GLY A 1 89 ? -11.920 7.468 -14.040 1.00 91.94 89 GLY A CA 1
ATOM 711 C C . GLY A 1 89 ? -12.040 8.289 -12.752 1.00 91.94 89 GLY A C 1
ATOM 712 O O . GLY A 1 89 ? -12.588 9.386 -12.777 1.00 91.94 89 GLY A O 1
ATOM 713 N N . ILE A 1 90 ? -11.565 7.755 -11.624 1.00 90.06 90 ILE A N 1
ATOM 714 C CA . ILE A 1 90 ? -11.567 8.436 -10.329 1.00 90.06 90 ILE A CA 1
ATOM 715 C C . ILE A 1 90 ? -10.282 9.256 -10.226 1.00 90.06 90 ILE A C 1
ATOM 717 O O . ILE A 1 90 ? -9.181 8.719 -10.357 1.00 90.06 90 ILE A O 1
ATOM 721 N N . SER A 1 91 ? -10.418 10.557 -9.975 1.00 85.62 91 SER A N 1
ATOM 722 C CA . SER A 1 91 ? -9.270 11.434 -9.747 1.00 85.62 91 SER A CA 1
ATOM 723 C C . SER A 1 91 ? -8.702 11.202 -8.349 1.00 85.62 91 SER A C 1
ATOM 725 O O . SER A 1 91 ? -9.416 11.341 -7.358 1.00 85.62 91 SER A O 1
ATOM 727 N N . LEU A 1 92 ? -7.408 10.897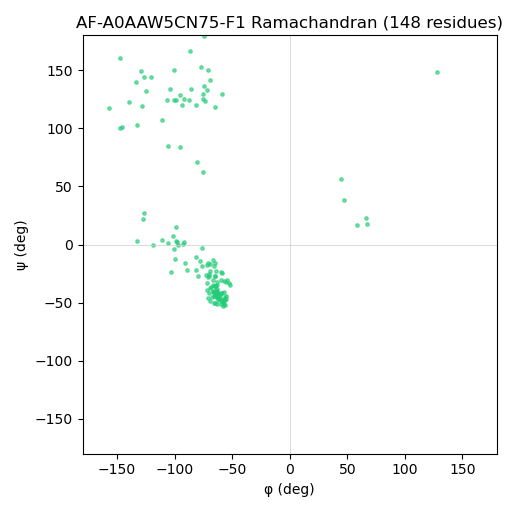 -8.260 1.00 85.19 92 LEU A N 1
ATOM 728 C CA . LEU A 1 92 ? -6.676 10.866 -6.996 1.00 85.19 92 LEU A CA 1
ATOM 729 C C . LEU A 1 92 ? -5.868 12.152 -6.852 1.00 85.19 92 LEU A C 1
ATOM 731 O O . LEU A 1 92 ? -5.065 12.487 -7.719 1.00 85.19 92 LEU A O 1
ATOM 735 N N . ALA A 1 93 ? -6.086 12.865 -5.751 1.00 77.94 93 ALA A N 1
ATOM 736 C CA . ALA A 1 93 ? -5.278 14.010 -5.357 1.00 77.94 93 ALA A CA 1
ATOM 737 C C . ALA A 1 93 ? -4.275 13.603 -4.267 1.00 77.94 93 ALA A C 1
ATOM 739 O O . ALA A 1 93 ? -4.553 12.709 -3.464 1.00 77.94 93 ALA A O 1
ATOM 740 N N . GLY A 1 94 ? -3.129 14.283 -4.230 1.00 81.12 94 GLY A N 1
ATOM 741 C CA . GLY A 1 94 ? -2.107 14.126 -3.194 1.00 81.12 94 GLY A CA 1
ATOM 742 C C . GLY A 1 94 ? -0.714 13.867 -3.761 1.00 81.12 94 GLY A C 1
ATOM 743 O O . GLY A 1 94 ? -0.561 13.222 -4.799 1.00 81.12 94 GLY A O 1
ATOM 744 N N . ASP A 1 95 ? 0.301 14.348 -3.045 1.00 82.81 95 ASP A N 1
ATOM 745 C CA . ASP A 1 95 ? 1.704 14.256 -3.469 1.00 82.81 95 ASP A CA 1
ATOM 746 C C . ASP A 1 95 ? 2.172 12.806 -3.652 1.00 82.81 95 ASP A C 1
ATOM 748 O O . ASP A 1 95 ? 2.954 12.529 -4.557 1.00 82.81 95 ASP A O 1
ATOM 752 N N . LEU A 1 96 ? 1.610 11.864 -2.882 1.00 87.69 96 LEU A N 1
ATOM 753 C CA . LEU A 1 96 ? 1.905 10.428 -2.983 1.00 87.69 96 LEU A CA 1
ATOM 754 C C . LEU A 1 96 ? 1.581 9.824 -4.362 1.00 87.69 96 LEU A C 1
ATOM 756 O O . LEU A 1 96 ? 2.156 8.806 -4.735 1.00 87.69 96 LEU A O 1
ATOM 760 N N . TYR A 1 97 ? 0.669 10.432 -5.129 1.00 90.75 97 TYR A N 1
ATOM 761 C CA . TYR A 1 97 ? 0.260 9.925 -6.444 1.00 90.75 97 TYR A CA 1
ATOM 762 C C . TYR A 1 97 ? 0.930 10.650 -7.615 1.00 90.75 97 TYR A C 1
ATOM 764 O O . TYR A 1 97 ? 0.743 10.245 -8.763 1.00 90.75 97 TYR A O 1
ATOM 772 N N . LYS A 1 98 ? 1.729 11.692 -7.348 1.00 90.88 98 LYS A N 1
ATOM 773 C CA . LYS A 1 98 ? 2.329 12.555 -8.374 1.00 90.88 98 LYS A CA 1
ATOM 774 C C . LYS A 1 98 ? 3.200 11.781 -9.364 1.00 90.88 98 LYS A C 1
ATOM 776 O O . LYS A 1 98 ? 3.047 11.956 -10.568 1.00 90.88 98 LYS A O 1
ATOM 781 N N . ASN A 1 99 ? 4.091 10.933 -8.853 1.00 95.06 99 ASN A N 1
ATOM 782 C CA . ASN A 1 99 ? 5.005 10.123 -9.664 1.00 95.06 99 ASN A CA 1
ATOM 783 C C . ASN A 1 99 ? 4.514 8.679 -9.876 1.00 95.06 99 ASN A C 1
ATOM 785 O O . ASN A 1 99 ? 5.178 7.882 -10.539 1.00 95.06 99 ASN A O 1
ATOM 789 N N . MET A 1 100 ? 3.327 8.344 -9.362 1.00 95.88 100 MET A N 1
ATOM 790 C CA . MET A 1 100 ? 2.767 6.995 -9.457 1.00 95.88 100 MET A CA 1
ATOM 791 C C . MET A 1 100 ? 2.350 6.630 -10.890 1.00 95.88 100 MET A C 1
ATOM 793 O O . MET A 1 100 ? 2.387 5.458 -11.259 1.00 95.88 100 MET A O 1
ATOM 797 N N . SER A 1 101 ? 2.004 7.625 -11.718 1.00 95.19 101 SER A N 1
ATOM 798 C CA . SER A 1 101 ? 1.747 7.423 -13.150 1.00 95.19 101 SER A CA 1
ATOM 799 C C . SER A 1 101 ? 2.964 6.837 -13.856 1.00 95.19 101 SER A C 1
ATOM 801 O O . SER A 1 101 ? 2.852 5.803 -14.502 1.00 95.19 101 SER A O 1
ATOM 803 N N . MET A 1 102 ? 4.140 7.430 -13.648 1.00 96.75 102 MET A N 1
ATOM 804 C CA . MET A 1 102 ? 5.375 6.983 -14.285 1.00 96.75 102 MET A CA 1
ATOM 805 C C . MET A 1 102 ? 5.768 5.574 -13.834 1.00 96.75 102 MET A C 1
ATOM 807 O O . MET A 1 102 ? 6.173 4.753 -14.653 1.00 96.75 102 MET A O 1
ATOM 811 N N . LEU A 1 103 ? 5.596 5.268 -12.543 1.00 97.06 103 LEU A N 1
ATOM 812 C CA . LEU A 1 103 ? 5.820 3.913 -12.039 1.00 97.06 103 LEU A CA 1
ATOM 813 C C . LEU A 1 103 ? 4.833 2.919 -12.669 1.00 97.06 103 LEU A C 1
ATOM 815 O O . LEU A 1 103 ? 5.212 1.810 -13.035 1.00 97.06 103 LEU A O 1
ATOM 819 N N . SER A 1 104 ? 3.572 3.326 -12.837 1.00 96.44 104 SER A N 1
ATOM 820 C CA . SER A 1 104 ? 2.561 2.520 -13.517 1.00 96.44 104 SER A CA 1
ATOM 821 C C . SER A 1 104 ? 2.870 2.305 -15.000 1.00 96.44 104 SER A C 1
ATOM 823 O O . SER A 1 104 ? 2.557 1.225 -15.496 1.00 96.44 104 SER A O 1
ATOM 825 N N . ASP A 1 105 ? 3.449 3.283 -15.696 1.00 96.81 105 ASP A N 1
ATOM 826 C CA . ASP A 1 105 ? 3.787 3.203 -17.126 1.00 96.81 105 ASP A CA 1
ATOM 827 C C . ASP A 1 105 ? 4.947 2.233 -17.402 1.00 96.81 105 ASP A C 1
ATOM 829 O O . ASP A 1 105 ? 5.027 1.645 -18.479 1.00 96.81 105 ASP A O 1
ATOM 833 N N . ALA A 1 106 ? 5.815 2.005 -16.413 1.00 97.50 106 ALA A N 1
ATOM 834 C CA . ALA A 1 106 ? 6.920 1.048 -16.498 1.00 97.50 106 ALA A CA 1
ATOM 835 C C . ALA A 1 106 ? 6.494 -0.429 -16.360 1.00 97.50 106 ALA A C 1
ATOM 837 O O . ALA A 1 106 ? 7.328 -1.339 -16.431 1.00 97.50 106 ALA A O 1
ATOM 838 N N . LEU A 1 107 ? 5.204 -0.674 -16.125 1.00 96.75 107 LEU A N 1
ATOM 839 C CA . LEU A 1 107 ? 4.633 -1.972 -15.793 1.00 96.75 107 LEU A CA 1
ATOM 840 C C . LEU A 1 107 ? 3.475 -2.321 -16.739 1.00 96.75 107 LEU A C 1
ATOM 842 O O . LEU A 1 107 ? 2.624 -1.483 -17.037 1.00 96.75 107 LEU A O 1
ATOM 846 N N . ASP A 1 108 ? 3.318 -3.596 -17.089 1.00 94.81 108 ASP A N 1
ATOM 847 C CA . ASP A 1 108 ? 2.123 -4.063 -17.797 1.00 94.81 108 ASP A CA 1
ATOM 848 C C . ASP A 1 108 ? 0.878 -4.144 -16.882 1.00 94.81 108 ASP A C 1
ATOM 850 O O . ASP A 1 108 ? 0.905 -3.873 -15.672 1.00 94.81 108 ASP A O 1
ATOM 854 N N . VAL A 1 109 ? -0.253 -4.558 -17.463 1.00 90.12 109 VAL A N 1
ATOM 855 C CA . VAL A 1 109 ? -1.539 -4.732 -16.757 1.00 90.12 109 VAL A CA 1
ATOM 856 C C . VAL A 1 109 ? -1.524 -5.828 -15.683 1.00 90.12 109 VAL A C 1
ATOM 858 O O . VAL A 1 109 ? -2.435 -5.875 -14.854 1.00 90.12 109 VAL A O 1
ATOM 861 N N . LYS A 1 110 ? -0.522 -6.711 -15.706 1.00 90.88 110 LYS A N 1
ATOM 862 C CA . LYS A 1 110 ? -0.282 -7.786 -14.737 1.00 90.88 110 LYS A CA 1
ATOM 863 C C . LYS A 1 110 ? 0.820 -7.426 -13.732 1.00 90.88 110 LYS A C 1
ATOM 865 O O . LYS A 1 110 ? 1.171 -8.283 -12.934 1.00 90.88 110 LYS A O 1
ATOM 870 N N . TYR A 1 111 ? 1.305 -6.181 -13.743 1.00 92.75 111 TYR A N 1
ATOM 871 C CA . TYR A 1 111 ? 2.416 -5.686 -12.920 1.00 92.75 111 TYR A CA 1
ATOM 872 C C . TYR A 1 111 ? 3.789 -6.282 -13.255 1.00 92.75 111 TYR A C 1
ATOM 874 O O . TYR A 1 111 ? 4.719 -6.142 -12.466 1.00 92.75 111 TYR A O 1
ATOM 882 N N . ASN A 1 112 ? 3.965 -6.885 -14.432 1.00 94.19 112 ASN A N 1
ATOM 883 C CA . ASN A 1 112 ? 5.304 -7.245 -14.887 1.00 94.19 112 ASN A CA 1
ATOM 884 C C . ASN A 1 112 ? 6.043 -5.984 -15.340 1.00 94.19 112 ASN A C 1
ATOM 886 O O . ASN A 1 112 ? 5.474 -5.164 -16.062 1.00 94.19 112 ASN A O 1
ATOM 890 N N . VAL A 1 113 ? 7.315 -5.855 -14.962 1.00 95.44 113 VAL A N 1
ATOM 891 C CA . VAL A 1 113 ? 8.183 -4.769 -15.433 1.00 95.44 113 VAL A CA 1
ATOM 892 C C . VAL A 1 113 ? 8.412 -4.906 -16.936 1.00 95.44 113 VAL A C 1
ATOM 894 O O . VAL A 1 113 ? 8.965 -5.905 -17.395 1.00 95.44 113 VAL A O 1
ATOM 897 N N . THR A 1 114 ? 7.986 -3.899 -17.697 1.00 97.00 114 THR A N 1
ATOM 898 C CA . THR A 1 114 ? 8.179 -3.825 -19.155 1.00 97.00 114 THR A CA 1
ATOM 899 C C . THR A 1 114 ? 9.296 -2.871 -19.553 1.00 97.00 114 THR A C 1
ATOM 901 O O . THR A 1 114 ? 9.876 -3.040 -20.621 1.00 97.00 114 THR A O 1
ATOM 904 N N . ASP A 1 115 ? 9.614 -1.903 -18.693 1.00 97.44 115 ASP A N 1
ATOM 905 C CA . ASP A 1 115 ? 10.734 -0.977 -18.851 1.00 97.44 115 ASP A CA 1
ATOM 906 C C . ASP A 1 115 ? 11.513 -0.910 -17.531 1.00 97.44 115 ASP A C 1
ATOM 908 O O . ASP A 1 115 ? 11.067 -0.305 -16.556 1.00 97.44 115 ASP A O 1
ATOM 912 N N . ALA A 1 116 ? 12.658 -1.595 -17.476 1.00 95.81 116 ALA A N 1
ATOM 913 C CA . ALA A 1 116 ? 13.437 -1.733 -16.248 1.00 95.81 116 ALA A CA 1
ATOM 914 C C . ALA A 1 116 ? 14.096 -0.418 -15.808 1.00 95.81 116 ALA A C 1
ATOM 916 O O . ALA A 1 116 ? 14.145 -0.138 -14.607 1.00 95.81 116 ALA A O 1
ATOM 917 N N . ASP A 1 117 ? 14.567 0.389 -16.760 1.00 97.06 117 ASP A N 1
ATOM 918 C CA . ASP A 1 117 ? 15.237 1.657 -16.469 1.00 97.06 117 ASP A CA 1
ATOM 919 C C . ASP A 1 117 ? 14.221 2.677 -15.951 1.00 97.06 117 ASP A C 1
ATOM 921 O O . ASP A 1 117 ? 14.436 3.299 -14.904 1.00 97.06 117 ASP A O 1
ATOM 925 N N . LEU A 1 118 ? 13.068 2.783 -16.624 1.00 97.62 118 LEU A N 1
ATOM 926 C CA . LEU A 1 118 ? 11.969 3.628 -16.170 1.00 97.62 118 LEU A CA 1
ATOM 927 C C . LEU A 1 118 ? 11.439 3.167 -14.815 1.00 97.62 118 LEU A C 1
ATOM 929 O O . LEU A 1 118 ? 11.197 4.002 -13.947 1.00 97.62 118 LEU A O 1
ATOM 933 N N . TYR A 1 119 ? 11.291 1.857 -14.608 1.00 97.44 119 TYR A N 1
ATOM 934 C CA . TYR A 1 119 ? 10.797 1.309 -13.349 1.00 97.44 119 TYR A CA 1
ATOM 935 C C . TYR A 1 119 ? 11.697 1.706 -12.179 1.00 97.44 119 TYR A C 1
ATOM 937 O O . TYR A 1 119 ? 11.205 2.259 -11.199 1.00 97.44 119 TYR A O 1
ATOM 945 N N . GLN A 1 120 ? 13.015 1.500 -12.281 1.00 96.44 120 GLN A N 1
ATOM 946 C CA . GLN A 1 120 ? 13.936 1.856 -11.195 1.00 96.44 120 GLN A CA 1
ATOM 947 C C . GLN A 1 120 ? 13.970 3.363 -10.931 1.00 96.44 120 GLN A C 1
ATOM 949 O O . GLN A 1 120 ? 13.973 3.785 -9.771 1.00 96.44 120 GLN A O 1
ATOM 954 N N . TYR A 1 121 ? 13.956 4.169 -11.995 1.00 97.38 121 TYR A N 1
ATOM 955 C CA . TYR A 1 121 ? 13.918 5.623 -11.888 1.00 97.38 121 TYR A CA 1
ATOM 956 C C . TYR A 1 121 ? 12.627 6.114 -11.215 1.00 97.38 121 TYR A C 1
ATOM 958 O O . TYR A 1 121 ? 12.677 6.844 -10.223 1.00 97.38 121 TYR A O 1
ATOM 966 N N . ALA A 1 122 ? 11.469 5.664 -11.700 1.00 97.50 122 ALA A N 1
ATOM 967 C CA . ALA A 1 122 ? 10.167 6.048 -11.174 1.00 97.50 122 ALA A CA 1
ATOM 968 C C . ALA A 1 122 ? 9.965 5.576 -9.730 1.00 97.50 122 ALA A C 1
ATOM 970 O O . ALA A 1 122 ? 9.484 6.344 -8.899 1.00 97.50 122 ALA A O 1
ATOM 971 N N . TYR A 1 123 ? 10.389 4.352 -9.402 1.00 97.38 123 TYR A N 1
ATOM 972 C CA . TYR A 1 123 ? 10.293 3.818 -8.044 1.00 97.38 123 TYR A CA 1
ATOM 973 C C . TYR A 1 123 ? 11.080 4.686 -7.054 1.00 97.38 123 TYR A C 1
ATOM 975 O O . TYR A 1 123 ? 10.583 4.994 -5.972 1.00 97.38 123 TYR A O 1
ATOM 983 N N . GLN A 1 124 ? 12.282 5.140 -7.430 1.00 97.44 124 GLN A N 1
ATOM 984 C CA . GLN A 1 124 ? 13.069 6.034 -6.581 1.00 97.44 124 GLN A CA 1
ATOM 985 C C . GLN A 1 124 ? 12.374 7.383 -6.357 1.00 97.44 124 GLN A C 1
ATOM 987 O O . GLN A 1 124 ? 12.333 7.860 -5.226 1.00 97.44 124 GLN A O 1
ATOM 992 N N . MET A 1 125 ? 11.765 7.969 -7.391 1.00 96.88 125 MET A N 1
ATOM 993 C CA . MET A 1 125 ? 10.996 9.208 -7.225 1.00 96.88 125 MET A CA 1
ATOM 994 C C . MET A 1 125 ? 9.789 9.029 -6.299 1.00 96.88 125 MET A C 1
ATOM 996 O O . MET A 1 125 ? 9.493 9.912 -5.497 1.00 96.88 125 MET A O 1
ATOM 1000 N N . VAL A 1 126 ? 9.109 7.881 -6.376 1.00 97.38 126 VAL A N 1
ATOM 1001 C CA . VAL A 1 126 ? 7.998 7.560 -5.472 1.00 97.38 126 VAL A CA 1
ATOM 1002 C C . VAL A 1 126 ? 8.497 7.384 -4.033 1.00 97.38 126 VAL A C 1
ATOM 1004 O O . VAL A 1 126 ? 7.877 7.918 -3.117 1.00 97.38 126 VAL A O 1
ATOM 1007 N N . ILE A 1 127 ? 9.646 6.731 -3.808 1.00 97.19 127 ILE A N 1
ATOM 1008 C CA . ILE A 1 127 ? 10.285 6.677 -2.478 1.00 97.19 127 ILE A CA 1
ATOM 1009 C C . ILE A 1 127 ? 10.516 8.090 -1.933 1.00 97.19 127 ILE A C 1
ATOM 1011 O O . ILE A 1 127 ? 10.199 8.362 -0.773 1.00 97.19 127 ILE A O 1
ATOM 1015 N N . ASP A 1 128 ? 11.052 8.987 -2.758 1.00 96.12 128 ASP A N 1
ATOM 1016 C CA . ASP A 1 128 ? 11.350 10.358 -2.350 1.00 96.12 128 ASP A CA 1
ATOM 1017 C C . ASP A 1 128 ? 10.072 11.144 -2.014 1.00 96.12 128 ASP A C 1
ATOM 1019 O O . ASP A 1 128 ? 10.080 11.952 -1.087 1.00 96.12 128 ASP A O 1
ATOM 1023 N N . ASP A 1 129 ? 8.963 10.906 -2.721 1.00 95.62 129 ASP A N 1
ATOM 1024 C CA . ASP A 1 129 ? 7.663 11.501 -2.393 1.00 95.62 129 ASP A CA 1
ATOM 1025 C C . ASP A 1 129 ? 7.101 10.976 -1.072 1.00 95.62 129 ASP A C 1
ATOM 1027 O O . ASP A 1 129 ? 6.669 11.766 -0.232 1.00 95.62 129 ASP A O 1
ATOM 1031 N N . PHE A 1 130 ? 7.163 9.664 -0.844 1.00 96.12 130 PHE A N 1
ATOM 1032 C CA . PHE A 1 130 ? 6.702 9.065 0.407 1.00 96.12 130 PHE A CA 1
ATOM 1033 C C . PHE A 1 130 ? 7.507 9.574 1.601 1.00 96.12 130 PHE A C 1
ATOM 1035 O O . PHE A 1 130 ? 6.932 9.929 2.628 1.00 96.12 130 PHE A O 1
ATOM 1042 N N . LYS A 1 131 ? 8.831 9.693 1.465 1.00 95.69 131 LYS A N 1
ATOM 1043 C CA . LYS A 1 131 ? 9.700 10.167 2.551 1.00 95.69 131 LYS A CA 1
ATOM 1044 C C . LYS A 1 131 ? 9.490 11.634 2.937 1.00 95.69 131 LYS A C 1
ATOM 1046 O O . LYS A 1 131 ? 9.961 12.037 3.998 1.00 95.69 131 LYS A O 1
ATOM 1051 N N . LYS A 1 132 ? 8.772 12.428 2.132 1.00 94.69 132 LYS A N 1
ATOM 1052 C CA . LYS A 1 132 ? 8.353 13.795 2.505 1.00 94.69 132 LYS A CA 1
ATOM 1053 C C . LYS A 1 132 ? 7.186 13.806 3.492 1.00 94.69 132 LYS A C 1
ATOM 1055 O O . LYS A 1 132 ? 6.951 14.826 4.133 1.00 94.69 132 LYS A O 1
ATOM 1060 N N . VAL A 1 133 ? 6.450 12.704 3.610 1.00 92.12 133 VAL A N 1
ATOM 1061 C CA . VAL A 1 133 ? 5.321 12.574 4.530 1.00 92.12 133 VAL A CA 1
ATOM 1062 C C . VAL A 1 133 ? 5.818 11.997 5.853 1.00 92.12 133 VAL A C 1
ATOM 1064 O O . VAL A 1 133 ? 6.408 10.917 5.894 1.00 92.12 133 VAL A O 1
ATOM 1067 N N . ASP A 1 134 ? 5.531 12.697 6.953 1.00 92.00 134 ASP A N 1
ATOM 1068 C CA . ASP A 1 134 ? 6.031 12.352 8.292 1.00 92.00 134 ASP A CA 1
ATOM 1069 C C . ASP A 1 134 ? 5.715 10.918 8.735 1.00 92.00 134 ASP A C 1
ATOM 1071 O O . ASP A 1 134 ? 6.490 10.328 9.484 1.00 92.00 134 ASP A O 1
ATOM 1075 N N . PHE A 1 135 ? 4.600 10.350 8.273 1.00 91.50 135 PHE A N 1
ATOM 1076 C CA . PHE A 1 135 ? 4.201 8.982 8.599 1.00 91.50 135 PHE A CA 1
ATOM 1077 C C . PHE A 1 135 ? 5.122 7.919 7.975 1.00 91.50 135 PHE A C 1
ATOM 1079 O O . PHE A 1 135 ? 5.412 6.919 8.628 1.00 91.50 135 PHE A O 1
ATOM 1086 N N . TYR A 1 136 ? 5.615 8.138 6.749 1.00 94.62 136 TYR A N 1
ATOM 1087 C CA . TYR A 1 136 ? 6.402 7.149 5.997 1.00 94.62 136 TYR A CA 1
ATOM 1088 C C . TYR A 1 136 ? 7.916 7.388 6.049 1.00 94.62 136 TYR A C 1
ATOM 1090 O O . TYR A 1 136 ? 8.678 6.508 5.652 1.00 94.62 136 TYR A O 1
ATOM 1098 N N . LYS A 1 137 ? 8.376 8.558 6.516 1.00 95.00 137 LYS A N 1
ATOM 1099 C CA . LYS A 1 137 ? 9.791 8.978 6.434 1.00 95.00 137 LYS A CA 1
ATOM 1100 C C . LYS A 1 137 ? 10.797 7.961 6.988 1.00 95.00 137 LYS A C 1
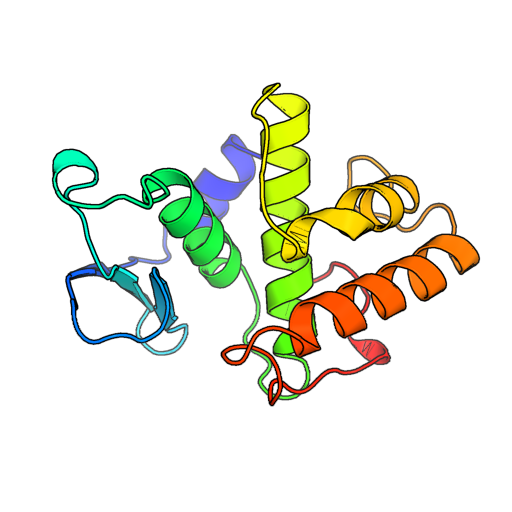ATOM 1102 O O . LYS A 1 137 ? 11.882 7.814 6.428 1.00 95.00 137 LYS A O 1
ATOM 1107 N N . ASP A 1 138 ? 10.410 7.243 8.042 1.00 96.06 138 ASP A N 1
ATOM 1108 C CA . ASP A 1 138 ? 11.264 6.286 8.751 1.00 96.06 138 ASP A CA 1
ATOM 1109 C C . ASP A 1 138 ? 11.015 4.828 8.322 1.00 96.06 138 ASP A C 1
ATOM 1111 O O . ASP A 1 138 ? 11.609 3.901 8.877 1.00 96.06 138 ASP A O 1
ATOM 1115 N N . PHE A 1 139 ? 10.134 4.585 7.343 1.00 96.19 139 PHE A N 1
ATOM 1116 C CA . PHE A 1 139 ? 9.871 3.231 6.863 1.00 96.19 139 PHE A CA 1
ATOM 1117 C C . PHE A 1 139 ? 11.073 2.723 6.067 1.00 96.19 139 PHE A C 1
ATOM 1119 O O . PHE A 1 139 ? 11.613 3.406 5.191 1.00 96.19 139 PHE A O 1
ATOM 1126 N N . LYS A 1 140 ? 11.495 1.494 6.376 1.00 97.00 140 LYS A N 1
ATOM 1127 C CA . LYS A 1 140 ? 12.612 0.848 5.688 1.00 97.00 140 LYS A CA 1
ATOM 1128 C C . LYS A 1 140 ? 12.235 0.507 4.254 1.00 97.00 140 LYS A C 1
ATOM 1130 O O . LYS A 1 140 ? 11.121 0.065 3.983 1.00 97.00 140 LYS A O 1
ATOM 1135 N N . GLU A 1 141 ? 13.197 0.674 3.361 1.00 95.88 141 GLU A N 1
ATOM 1136 C CA . GLU A 1 141 ? 13.105 0.292 1.958 1.00 95.88 141 GLU A CA 1
ATOM 1137 C C . GLU A 1 141 ? 14.214 -0.707 1.649 1.00 95.88 141 GLU A C 1
ATOM 1139 O O . GLU A 1 141 ? 15.322 -0.584 2.179 1.00 95.88 141 GLU A O 1
ATOM 1144 N N . SER A 1 142 ? 13.919 -1.669 0.780 1.00 95.12 142 SER A N 1
ATOM 1145 C CA . SER A 1 142 ? 14.897 -2.621 0.273 1.00 95.12 142 SER A CA 1
ATOM 1146 C C . SER A 1 142 ? 14.853 -2.666 -1.256 1.00 95.12 142 SER A C 1
ATOM 1148 O O . SER A 1 142 ? 13.844 -3.106 -1.814 1.00 95.12 142 SER A O 1
ATOM 1150 N N . PRO A 1 143 ? 15.958 -2.339 -1.957 1.00 93.56 143 PRO A N 1
ATOM 1151 C CA . PRO A 1 143 ? 16.017 -2.429 -3.414 1.00 93.56 143 PRO A CA 1
ATOM 1152 C C . PRO A 1 143 ? 15.662 -3.816 -3.967 1.00 93.56 143 PRO A C 1
ATOM 1154 O O . PRO A 1 143 ? 15.069 -3.920 -5.038 1.00 93.56 143 PRO A O 1
ATOM 1157 N N . SER A 1 144 ? 15.967 -4.892 -3.230 1.00 92.81 144 SER A N 1
ATOM 1158 C CA . SER A 1 144 ? 15.618 -6.265 -3.631 1.00 92.81 144 SER A CA 1
ATOM 1159 C C . SER A 1 144 ? 14.120 -6.577 -3.530 1.00 92.81 144 SER A C 1
ATOM 1161 O O . SER A 1 144 ? 13.651 -7.543 -4.135 1.00 92.81 144 SER A O 1
ATOM 1163 N N . ALA A 1 145 ? 13.364 -5.762 -2.790 1.00 93.00 145 ALA A N 1
ATOM 1164 C CA . ALA A 1 145 ? 11.922 -5.886 -2.628 1.00 93.00 145 ALA A CA 1
ATOM 1165 C C . ALA A 1 145 ? 11.123 -5.057 -3.647 1.00 93.00 145 ALA A C 1
ATOM 1167 O O . ALA A 1 145 ? 9.902 -5.112 -3.628 1.00 93.00 145 ALA A O 1
ATOM 1168 N N . ARG A 1 146 ? 11.775 -4.322 -4.560 1.00 93.00 146 ARG A N 1
ATOM 1169 C CA . ARG A 1 146 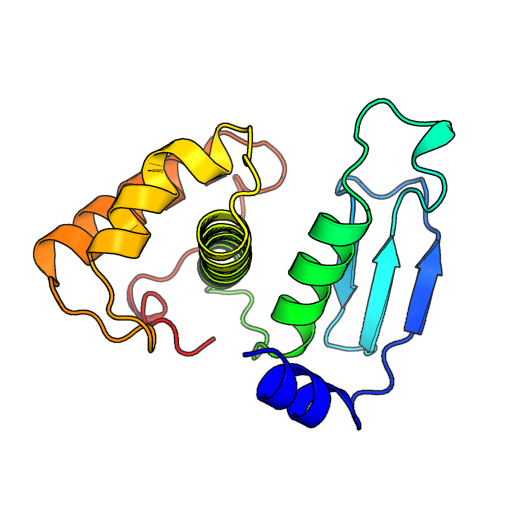? 11.114 -3.579 -5.650 1.00 93.00 146 ARG A CA 1
ATOM 1170 C C . ARG A 1 146 ? 10.659 -4.523 -6.763 1.00 93.00 146 ARG A C 1
ATOM 1172 O O . ARG A 1 146 ? 11.157 -4.435 -7.884 1.00 93.00 146 ARG A O 1
ATOM 1179 N N . ASN A 1 147 ? 9.763 -5.458 -6.479 1.00 87.69 147 ASN A N 1
ATOM 1180 C CA . ASN A 1 147 ? 9.479 -6.564 -7.396 1.00 87.69 147 ASN A CA 1
ATOM 1181 C C . ASN A 1 147 ? 7.992 -6.841 -7.648 1.00 87.69 147 ASN A C 1
ATOM 1183 O O . ASN A 1 147 ? 7.705 -7.771 -8.398 1.00 87.69 147 ASN A O 1
ATOM 1187 N N . MET A 1 148 ? 7.070 -6.046 -7.093 1.00 88.00 148 MET A N 1
ATOM 1188 C CA . MET A 1 148 ? 5.623 -6.203 -7.290 1.00 88.00 148 MET A CA 1
ATOM 1189 C C . MET A 1 148 ? 5.066 -7.573 -6.856 1.00 88.00 148 MET A C 1
ATOM 1191 O O . MET A 1 148 ? 3.966 -7.943 -7.266 1.00 88.00 148 MET A O 1
ATOM 1195 N N . ASN A 1 149 ? 5.814 -8.340 -6.051 1.00 75.12 149 ASN A N 1
ATOM 1196 C CA . ASN A 1 149 ? 5.408 -9.659 -5.551 1.00 75.12 149 ASN A CA 1
ATOM 1197 C C . ASN A 1 149 ? 4.858 -9.601 -4.121 1.00 75.12 149 ASN A C 1
ATOM 1199 O O . ASN A 1 149 ? 4.842 -10.638 -3.449 1.00 75.12 149 ASN A O 1
ATOM 1203 N N . THR A 1 150 ? 4.511 -8.413 -3.620 1.00 58.69 150 THR A N 1
ATOM 1204 C CA . THR A 1 150 ? 4.164 -8.272 -2.206 1.00 58.69 150 THR A CA 1
ATOM 1205 C C . THR A 1 150 ? 2.795 -8.819 -1.873 1.00 58.69 150 THR A C 1
ATOM 1207 O O . THR A 1 150 ? 1.818 -8.598 -2.627 1.00 58.69 150 THR A O 1
#

pLDDT: mean 89.5, std 9.91, range [46.66, 97.62]

Organism: NCBI:txid28118

Secondary structure (DSSP, 8-state):
-HHHHHHHHTTS-PEEEE-TT-SSSEEEETTTTEEEES-S-GGG-S---HHHHHHHHHHHHHSPP-GGGHHHHHHHHHHHHHHHHHHHTPPPPSGGGTTHHHHHHTB-TT--BS-HHHHHHHHHHHHHHHTTSTTTTT----GGG-SS--

Foldseek 3Di:
DVVVLCVLCVPLPAAEEEDQPDPDQWDADLVVSYIYGNDPDLVVDPDNCRVLRVQLNSQVNSDDDDQQAQLLSSLLSVLVSLVVCVVVVHDDDDLLCPLSVQCVVQADPVRHGPHPVSNVVSVVVSLVSQLVDPVRVPRHRDPVSSGSPD

Nearest PDB structures (foldseek):
  4qhg-assembly1_A-2  TM=6.173E-01  e=8.904E-02  Methanocaldococcus jannaschii DSM 2661
  4qhi-assembly1_B  TM=5.109E-01  e=6.727E-02  Methanocaldococcus jannaschii DSM 2661
  4qhi-assembly2_C  TM=5.396E-01  e=1.318E-01  Methanocaldococcus jannaschii DSM 2661

Radius of gyration: 15.21 Å; Cα contacts (8 Å, |Δi|>4): 173; chains: 1; bounding box: 36×34×37 Å

Solvent-accessible surface area (backbone atoms only — not comparable to full-atom values): 8770 Å² total; per-residue (Å²): 104,77,71,58,52,54,62,72,49,71,82,57,71,70,44,78,42,83,40,72,84,53,91,52,68,47,48,59,36,87,90,72,33,34,34,37,33,27,66,91,56,47,93,82,45,93,75,70,44,54,70,62,37,54,51,40,35,52,45,55,68,72,33,73,91,46,74,64,27,38,40,42,53,54,51,53,30,52,47,52,51,48,57,49,29,59,76,68,73,46,87,82,84,60,72,73,55,69,44,43,58,54,35,52,70,14,29,50,100,84,58,48,76,75,32,69,69,52,29,57,55,24,47,50,52,39,52,56,43,40,46,71,37,85,90,46,47,81,47,35,67,37,84,88,56,76,63,83,79,87